Protein AF-A0AAV0TWQ0-F1 (afdb_monomer)

Secondary structure (DSSP, 8-state):
-----SHHHHHHHHHHHHHHHHHHHHHHHHHHHHHHHHS--S---------------HHHHHHHHHHSGGGGGG-GGGG--SSS---HHHHHH--GGGSSS-TTTGGG-----EEEE-SSEEEEEEEETTEEEEEEEEP-----

Foldseek 3Di:
DDDDPPPVVVVVVVVVVVVVVVVVVVVVVVVVVCCVVVVPPPDPPPPPPPDPPDPDPVVVVLVVCVVDPVVPVLQLVVQADPDDDRCSVVSPPDDQVPDLDHPVCVVVWDFAAWDADDPFWTWGWGDDPNDIDIDIDGDPDPPD

Organism: NCBI:txid134698

Solvent-accessible surface area (backbone atoms only — not comparable to full-atom values): 9089 Å² total; per-residue (Å²): 139,88,84,78,82,62,70,63,56,55,54,51,51,53,53,51,52,52,51,52,52,51,51,49,52,51,51,50,53,53,50,50,53,45,50,67,70,62,50,73,66,88,66,65,74,76,73,76,75,75,72,75,94,63,98,56,62,54,67,59,53,50,50,51,42,67,73,33,84,86,36,59,90,61,42,26,74,81,38,58,49,99,67,82,84,55,44,19,68,59,38,65,68,60,54,69,86,77,40,97,70,31,96,82,54,54,82,74,57,65,88,50,54,80,72,50,71,61,95,67,34,35,33,23,37,29,64,57,97,86,39,83,44,80,46,78,43,76,57,84,76,80,80,125

pLDDT: mean 75.51, std 19.19, range [35.66, 97.19]

InterPro domains:
  IPR011009 Protein kinase-like domain superfamily [SSF56112] (92-141)

Radius of gyration: 29.48 Å; Cα contacts (8 Å, |Δi|>4): 95; chains: 1; bounding box: 44×47×96 Å

Sequence (144 aa):
MLRSNRGNRFLWLLLLLKLLAVMSLVAYLFLNVKIIAYLPSTRTPSLRESDPPGNIDAVAHIQAVRASEKAWWLRPETYRRKHGCDFSAVVAQFKPEELELNCVNMDQLEKGEFLGKGFWREVCKTKWKGREVAVKYVKKIHMN

Nearest PDB structures (foldseek):
  5gza-assembly1_A  TM=7.889E-01  e=1.713E-01  Danio rerio
  7zs0-assembly1_A  TM=7.401E-01  e=2.570E+00  Candidatus Kuenenia
  7zs2-assembly1_A  TM=7.519E-01  e=3.326E+00  Candidatus Kuenenia
  8soj-assembly1_B  TM=2.398E-01  e=1.745E+00  Enterovirus A71
  7btb-assembly1_n  TM=1.858E-01  e=6.338E+00  Saccharomyces cerevisiae S288C

Structure (mmCIF, N/CA/C/O backbone):
data_AF-A0AAV0TWQ0-F1
#
_entry.id   AF-A0AAV0TWQ0-F1
#
loop_
_atom_site.group_PDB
_atom_site.id
_atom_site.type_symbol
_atom_site.label_atom_id
_atom_site.label_alt_id
_atom_site.label_comp_id
_atom_site.label_asym_id
_atom_site.label_entity_id
_atom_site.label_seq_id
_atom_site.pdbx_PDB_ins_code
_atom_site.Cartn_x
_atom_site.Cartn_y
_atom_site.Cartn_z
_atom_site.occupancy
_atom_site.B_iso_or_equiv
_atom_site.auth_seq_id
_atom_site.auth_comp_id
_atom_site.auth_asym_id
_atom_site.auth_atom_id
_atom_site.pdbx_PDB_model_num
ATOM 1 N N . MET A 1 1 ? 22.671 35.434 75.213 1.00 39.69 1 MET A N 1
ATOM 2 C CA . MET A 1 1 ? 22.342 34.040 74.830 1.00 39.69 1 MET A CA 1
ATOM 3 C C . MET A 1 1 ? 21.881 34.039 73.366 1.00 39.69 1 MET A C 1
ATOM 5 O O . MET A 1 1 ? 20.726 34.326 73.104 1.00 39.69 1 MET A O 1
ATOM 9 N N . LEU A 1 2 ? 22.776 33.819 72.395 1.00 46.72 2 LEU A N 1
ATOM 10 C CA . LEU A 1 2 ? 22.433 33.761 70.959 1.00 46.72 2 LEU A CA 1
ATOM 11 C C . LEU A 1 2 ? 22.719 32.342 70.454 1.00 46.72 2 LEU A C 1
ATOM 13 O O . LEU A 1 2 ? 23.820 32.027 70.008 1.00 46.72 2 LEU A O 1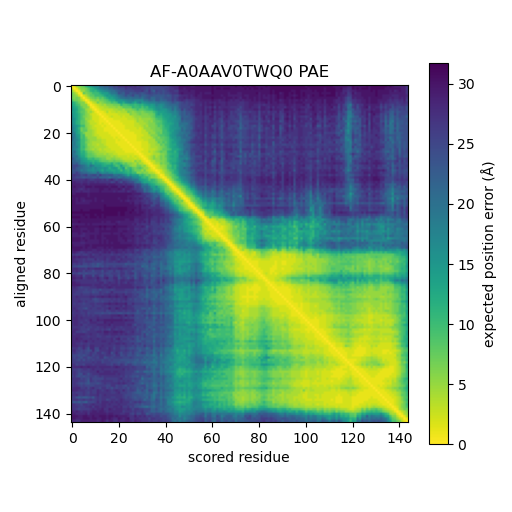
ATOM 17 N N . ARG A 1 3 ? 21.736 31.451 70.623 1.00 47.56 3 ARG A N 1
ATOM 18 C CA . ARG A 1 3 ? 21.849 30.027 70.291 1.00 47.56 3 ARG A CA 1
ATOM 19 C C . ARG A 1 3 ? 21.312 29.774 68.879 1.00 47.56 3 ARG A C 1
ATOM 21 O O . ARG A 1 3 ? 20.118 29.836 68.637 1.00 47.56 3 ARG A O 1
ATOM 28 N N . SER A 1 4 ? 22.247 29.455 67.987 1.00 52.62 4 SER A N 1
ATOM 29 C CA . SER A 1 4 ? 22.125 28.532 66.849 1.00 52.62 4 SER A CA 1
ATOM 30 C C . SER A 1 4 ? 20.974 28.736 65.846 1.00 52.62 4 SER A C 1
ATOM 32 O O . SER A 1 4 ? 19.983 28.017 65.849 1.00 52.62 4 SER A O 1
ATOM 34 N N . ASN A 1 5 ? 21.192 29.627 64.873 1.00 55.62 5 ASN A N 1
ATOM 35 C CA . ASN A 1 5 ? 20.383 29.760 63.648 1.00 55.62 5 ASN A CA 1
ATOM 36 C C . ASN A 1 5 ? 21.018 29.021 62.433 1.00 55.62 5 ASN A C 1
ATOM 38 O O . ASN A 1 5 ? 20.771 29.362 61.276 1.00 55.62 5 ASN A O 1
ATOM 42 N N . ARG A 1 6 ? 21.922 28.052 62.682 1.00 56.53 6 ARG A N 1
ATOM 43 C CA . ARG A 1 6 ? 22.703 27.339 61.640 1.00 56.53 6 ARG A CA 1
ATOM 44 C C . ARG A 1 6 ? 22.010 26.095 61.077 1.00 56.53 6 ARG A C 1
ATOM 46 O O . ARG A 1 6 ? 22.179 25.816 59.896 1.00 56.53 6 ARG A O 1
ATOM 53 N N . GLY A 1 7 ? 21.210 25.383 61.875 1.00 57.81 7 GLY A N 1
ATOM 54 C CA . GLY A 1 7 ? 20.547 24.145 61.433 1.00 57.81 7 GLY A CA 1
ATOM 55 C C . GLY A 1 7 ? 19.471 24.373 60.365 1.00 57.81 7 GLY A C 1
ATOM 56 O O . GLY A 1 7 ? 19.365 23.606 59.412 1.00 57.81 7 GLY A O 1
ATOM 57 N N . ASN A 1 8 ? 18.734 25.484 60.464 1.00 59.28 8 ASN A N 1
ATOM 58 C CA . ASN A 1 8 ? 17.633 25.780 59.545 1.00 59.28 8 ASN A CA 1
ATOM 59 C C . ASN A 1 8 ? 18.126 26.139 58.132 1.00 59.28 8 ASN A C 1
ATOM 61 O O . ASN A 1 8 ? 17.504 25.765 57.144 1.00 59.28 8 ASN A O 1
ATOM 65 N N . ARG A 1 9 ? 19.287 26.799 58.011 1.00 63.09 9 ARG A N 1
ATOM 66 C CA . ARG A 1 9 ? 19.857 27.175 56.703 1.00 63.09 9 ARG A CA 1
ATOM 67 C C . ARG A 1 9 ? 20.299 25.957 55.895 1.00 63.09 9 ARG A C 1
ATOM 69 O O . ARG A 1 9 ? 20.112 25.937 54.685 1.00 63.09 9 ARG A O 1
ATOM 76 N N . PHE A 1 10 ? 20.845 24.938 56.559 1.00 68.81 10 PHE A N 1
ATOM 77 C CA . PHE A 1 10 ? 21.307 23.715 55.901 1.00 68.81 10 PHE A CA 1
ATOM 78 C C . PHE A 1 10 ? 20.139 22.880 55.355 1.00 68.81 10 PHE A C 1
ATOM 80 O O . PHE A 1 10 ? 20.197 22.390 54.229 1.00 68.81 10 PHE A O 1
ATOM 87 N N . LEU A 1 11 ? 19.043 22.789 56.116 1.00 73.75 11 LEU A N 1
ATOM 88 C CA . LEU A 1 11 ? 17.826 22.102 55.683 1.00 73.75 11 LEU A CA 1
ATOM 89 C C . LEU A 1 11 ? 17.182 22.801 54.472 1.00 73.75 11 LEU A C 1
ATOM 91 O O . LEU A 1 11 ? 16.810 22.140 53.503 1.00 73.75 11 LEU A O 1
ATOM 95 N N . TRP A 1 12 ? 17.123 24.136 54.495 1.00 75.19 12 TRP A N 1
ATOM 96 C CA . TRP A 1 12 ? 16.623 24.946 53.381 1.00 75.19 12 TRP A CA 1
ATOM 97 C C . TRP A 1 12 ? 17.462 24.788 52.113 1.00 75.19 12 TRP A C 1
ATOM 99 O O . TRP A 1 12 ? 16.900 24.618 51.036 1.00 75.19 12 TRP A O 1
ATOM 109 N N . LEU A 1 13 ? 18.792 24.776 52.237 1.00 79.44 13 LEU A N 1
ATOM 110 C CA . LEU A 1 13 ? 19.705 24.528 51.117 1.00 79.44 13 LEU A CA 1
ATOM 111 C C . LEU A 1 13 ? 19.480 23.148 50.483 1.00 79.44 13 LEU A C 1
ATOM 113 O O . LEU A 1 13 ? 19.447 23.035 49.259 1.00 79.44 13 LEU A O 1
ATOM 117 N N . LEU A 1 14 ? 19.267 22.110 51.297 1.00 84.62 14 LEU A N 1
ATOM 118 C CA . LEU A 1 14 ? 19.013 20.754 50.804 1.00 84.62 14 LEU A CA 1
ATOM 119 C C . LEU A 1 14 ? 17.666 20.647 50.064 1.00 84.62 14 LEU A C 1
ATOM 121 O O . LEU A 1 14 ? 17.570 19.975 49.036 1.00 84.62 14 LEU A O 1
ATOM 125 N N . LEU A 1 15 ? 16.630 21.321 50.573 1.00 84.25 15 LEU A N 1
ATOM 126 C CA . LEU A 1 15 ? 15.315 21.420 49.930 1.00 84.25 15 LEU A CA 1
ATOM 127 C C . LEU A 1 15 ? 15.396 22.159 48.591 1.00 84.25 15 LEU A C 1
ATOM 129 O O . LEU A 1 15 ? 14.841 21.684 47.600 1.00 84.25 15 LEU A O 1
ATOM 133 N N . LEU A 1 16 ? 16.136 23.268 48.545 1.00 85.69 16 LEU A N 1
ATOM 134 C CA . LEU A 1 16 ? 16.357 24.044 47.324 1.00 85.69 16 LEU A CA 1
ATOM 135 C C . LEU A 1 16 ? 17.087 23.216 46.260 1.00 85.69 16 LEU A C 1
ATOM 137 O O . LEU A 1 16 ? 16.684 23.217 45.099 1.00 85.69 16 LEU A O 1
ATOM 141 N N . LEU A 1 17 ? 18.102 22.444 46.660 1.00 91.00 17 LEU A N 1
ATOM 142 C CA . LEU A 1 17 ? 18.844 21.571 45.749 1.00 91.00 17 LEU A CA 1
ATOM 143 C C . LEU A 1 17 ? 17.951 20.472 45.148 1.00 91.00 17 LEU A C 1
ATOM 145 O O . LEU A 1 17 ? 18.020 20.205 43.948 1.00 91.00 17 LEU A O 1
ATOM 149 N N . LYS A 1 18 ? 17.072 19.863 45.957 1.00 88.88 18 LYS A N 1
ATOM 150 C CA . LYS A 1 18 ? 16.103 18.862 45.477 1.00 88.88 18 LYS A CA 1
ATOM 151 C C . LYS A 1 18 ? 15.084 19.467 44.512 1.00 88.88 18 LYS A C 1
ATOM 153 O O . LYS A 1 18 ? 14.805 18.865 43.480 1.00 88.88 18 LYS A O 1
ATOM 158 N N . LEU A 1 19 ? 14.564 20.656 44.819 1.00 91.12 19 LEU A N 1
ATOM 159 C CA . LEU A 1 19 ? 13.651 21.389 43.937 1.00 91.12 19 LEU A CA 1
ATOM 160 C C . LEU A 1 19 ? 14.304 21.695 42.587 1.00 91.12 19 LEU A C 1
ATOM 162 O O . LEU A 1 19 ? 13.698 21.438 41.550 1.00 91.12 19 LEU A O 1
ATOM 166 N N . LEU A 1 20 ? 15.554 22.161 42.588 1.00 92.81 20 LEU A N 1
ATOM 167 C CA . LEU A 1 20 ? 16.306 22.417 41.359 1.00 92.81 20 LEU A CA 1
ATOM 168 C C . LEU A 1 20 ? 16.532 21.138 40.542 1.00 92.81 20 LEU A C 1
ATOM 170 O O . LEU A 1 20 ? 16.369 21.163 39.324 1.00 92.81 20 LEU A O 1
ATOM 174 N N . ALA A 1 21 ? 16.842 20.012 41.191 1.00 91.94 21 ALA A N 1
ATOM 175 C CA . ALA A 1 21 ? 17.005 18.729 40.509 1.00 91.94 21 ALA A CA 1
ATOM 176 C C . ALA A 1 21 ? 15.698 18.245 39.855 1.00 91.94 21 ALA A C 1
ATOM 178 O O . ALA A 1 21 ? 15.706 17.832 38.695 1.00 91.94 21 ALA A O 1
ATOM 179 N N . VAL A 1 22 ? 14.567 18.351 40.563 1.00 92.25 22 VAL A N 1
ATOM 180 C CA . VAL A 1 22 ? 13.244 17.994 40.023 1.00 92.25 22 VAL A CA 1
ATOM 181 C C . VAL A 1 22 ? 12.866 18.914 38.865 1.00 92.25 22 VAL A C 1
ATOM 183 O O . VAL A 1 22 ? 12.466 18.429 37.810 1.00 92.25 22 VAL A O 1
ATOM 186 N N . MET A 1 23 ? 13.049 20.228 39.014 1.00 91.06 23 MET A N 1
ATOM 187 C CA . MET A 1 23 ? 12.765 21.191 37.947 1.00 91.06 23 MET A CA 1
ATOM 188 C C . MET A 1 23 ? 13.642 20.961 36.714 1.00 91.06 23 MET A C 1
ATOM 190 O O . MET A 1 23 ? 13.147 21.064 35.595 1.00 91.06 23 MET A O 1
ATOM 194 N N . SER A 1 24 ? 14.913 20.595 36.904 1.00 92.12 24 SER A N 1
ATOM 195 C CA . SER A 1 24 ? 15.824 20.237 35.813 1.00 92.12 24 SER A CA 1
ATOM 196 C C . SER A 1 24 ? 15.356 18.981 35.071 1.00 92.12 24 SER A C 1
ATOM 198 O O . SER A 1 24 ? 15.287 18.981 33.843 1.00 92.12 24 SER A O 1
ATOM 200 N N . LEU A 1 25 ? 14.939 17.937 35.798 1.00 90.56 25 LEU A N 1
ATOM 201 C CA . LEU A 1 25 ? 14.393 16.715 35.198 1.00 90.56 25 LEU A CA 1
ATOM 202 C C . LEU A 1 25 ? 13.106 16.996 34.411 1.00 90.56 25 LEU A C 1
ATOM 204 O O . LEU A 1 25 ? 12.948 16.526 33.286 1.00 90.56 25 LEU A O 1
ATOM 208 N N . VAL A 1 26 ? 12.203 17.795 34.980 1.00 88.81 26 VAL A N 1
ATOM 209 C CA . VAL A 1 26 ? 10.954 18.197 34.325 1.00 88.81 26 VAL A CA 1
ATOM 210 C C . VAL A 1 26 ? 11.256 19.007 33.063 1.00 88.81 26 VAL A C 1
ATOM 212 O O . VAL A 1 26 ? 10.748 18.674 31.994 1.00 88.81 26 VAL A O 1
ATOM 215 N N . ALA A 1 27 ? 12.135 20.009 33.142 1.00 88.31 27 ALA A N 1
ATOM 216 C CA . ALA A 1 27 ? 12.550 20.797 31.986 1.00 88.31 27 ALA A CA 1
ATOM 217 C C . ALA A 1 27 ? 13.183 19.921 30.896 1.00 88.31 27 ALA A C 1
ATOM 219 O O . ALA A 1 27 ? 12.832 20.069 29.727 1.00 88.31 27 ALA A O 1
ATOM 220 N 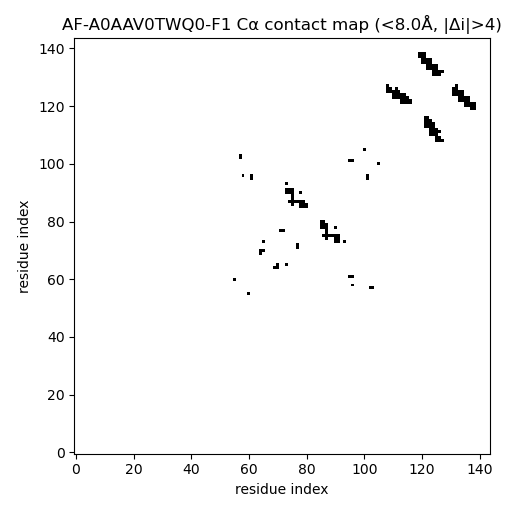N . TYR A 1 28 ? 14.043 18.967 31.269 1.00 88.38 28 TYR A N 1
ATOM 221 C CA . TYR A 1 28 ? 14.641 18.005 30.345 1.00 88.38 28 TYR A CA 1
ATOM 222 C C . TYR A 1 28 ? 13.576 17.158 29.640 1.00 88.38 28 TYR A C 1
ATOM 224 O O . TYR A 1 28 ? 13.612 17.032 28.417 1.00 88.38 28 TYR A O 1
ATOM 232 N N . LEU A 1 29 ? 12.591 16.626 30.368 1.00 82.44 29 LEU A N 1
ATOM 233 C CA 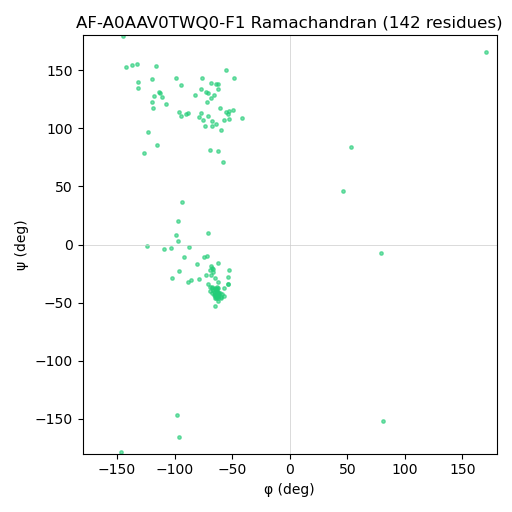. LEU A 1 29 ? 11.496 15.856 29.772 1.00 82.44 29 LEU A CA 1
ATOM 234 C C . LEU A 1 29 ? 10.647 16.715 28.823 1.00 82.44 29 LEU A C 1
ATOM 236 O O . LEU A 1 29 ? 10.381 16.294 27.699 1.00 82.44 29 LEU A O 1
ATOM 240 N N . PHE A 1 30 ? 10.286 17.941 29.215 1.00 81.88 30 PHE A N 1
ATOM 241 C CA . PHE A 1 30 ? 9.536 18.860 28.350 1.00 81.88 30 PHE A CA 1
ATOM 242 C C . PHE A 1 30 ? 10.324 19.274 27.100 1.00 81.88 30 PHE A C 1
ATOM 244 O O . PHE A 1 30 ? 9.747 19.344 26.014 1.00 81.88 30 PHE A O 1
ATOM 251 N N . LEU A 1 31 ? 11.633 19.513 27.222 1.00 75.25 31 LEU A N 1
ATOM 252 C CA . LEU A 1 31 ? 12.516 19.799 26.090 1.00 75.25 31 LEU A CA 1
ATOM 253 C C . LEU A 1 31 ? 12.630 18.597 25.153 1.00 75.25 31 LEU A C 1
ATOM 255 O O . LEU A 1 31 ? 12.517 18.781 23.948 1.00 75.25 31 LEU A O 1
ATOM 259 N N . ASN A 1 32 ? 12.771 17.375 25.670 1.00 70.69 32 ASN A N 1
ATOM 260 C CA . ASN A 1 32 ? 12.817 16.173 24.834 1.00 70.69 32 ASN A CA 1
ATOM 261 C C . ASN A 1 32 ? 11.485 15.916 24.120 1.00 70.69 32 ASN A C 1
ATOM 263 O O . ASN A 1 32 ? 11.485 15.616 22.930 1.00 70.69 32 ASN A O 1
ATOM 267 N N . VAL A 1 33 ? 10.346 16.105 24.795 1.00 67.75 33 VAL A N 1
ATOM 268 C CA . VAL A 1 33 ? 9.022 16.006 24.155 1.00 67.75 33 VAL A CA 1
ATOM 269 C C . VAL A 1 33 ? 8.866 17.068 23.069 1.00 67.75 33 VAL A C 1
ATOM 271 O O . VAL A 1 33 ? 8.402 16.750 21.976 1.00 67.75 33 VAL A O 1
ATOM 274 N N . LYS A 1 34 ? 9.301 18.311 23.319 1.00 64.31 34 LYS A N 1
ATOM 275 C CA . LYS A 1 34 ? 9.303 19.349 22.285 1.00 64.31 34 LYS A CA 1
ATOM 276 C C . LYS A 1 34 ? 10.255 19.005 21.143 1.00 64.31 34 LYS A C 1
ATOM 278 O O . LYS A 1 34 ? 9.848 19.135 20.006 1.00 64.31 34 LYS A O 1
ATOM 283 N N . ILE A 1 35 ? 11.462 18.508 21.387 1.00 60.50 35 ILE A N 1
ATOM 284 C CA . ILE A 1 35 ? 12.390 18.119 20.312 1.00 60.50 35 ILE A CA 1
ATOM 285 C C . ILE A 1 35 ? 11.813 16.968 19.474 1.00 60.50 35 ILE A C 1
ATOM 287 O O . ILE A 1 35 ? 11.919 17.003 18.255 1.00 60.50 35 ILE A O 1
ATOM 291 N N . ILE A 1 36 ? 11.135 15.993 20.086 1.00 58.09 36 ILE A N 1
ATOM 292 C CA . ILE A 1 36 ? 10.461 14.906 19.355 1.00 58.09 36 ILE A CA 1
ATOM 293 C C . ILE A 1 36 ? 9.245 15.428 18.569 1.00 58.09 36 ILE A C 1
ATOM 295 O O . ILE A 1 36 ? 9.006 14.977 17.452 1.00 58.09 36 ILE A O 1
ATOM 299 N N . ALA A 1 37 ? 8.496 16.392 19.111 1.00 55.53 37 ALA A N 1
ATOM 300 C CA . ALA A 1 37 ? 7.330 16.983 18.448 1.00 55.53 37 ALA A CA 1
ATOM 301 C C . ALA A 1 37 ? 7.686 18.029 17.370 1.00 55.53 37 ALA A C 1
ATOM 303 O O . ALA A 1 37 ? 6.930 18.204 16.418 1.00 55.53 37 ALA A O 1
ATOM 304 N N . TYR A 1 38 ? 8.816 18.724 17.524 1.00 53.53 38 TYR A N 1
ATOM 305 C CA . TYR A 1 38 ? 9.314 19.778 16.634 1.00 53.53 38 TYR A CA 1
ATOM 306 C C . TYR A 1 38 ? 10.445 19.317 15.723 1.00 53.53 38 TYR A C 1
ATOM 308 O O . TYR A 1 38 ? 10.873 20.112 14.890 1.00 53.53 38 TYR A O 1
ATOM 316 N N . LEU A 1 39 ? 10.916 18.068 15.832 1.00 43.97 39 LEU A N 1
ATOM 317 C CA . LEU A 1 39 ? 11.647 17.426 14.748 1.00 43.97 39 LEU A CA 1
ATOM 318 C C . LEU A 1 39 ? 10.743 17.557 13.523 1.00 43.97 39 LEU A C 1
ATOM 320 O O . LEU A 1 39 ? 9.682 16.924 13.489 1.00 43.97 39 LEU A O 1
ATOM 324 N N . PRO A 1 40 ? 11.097 18.417 12.550 1.00 45.12 40 PRO A N 1
ATOM 325 C CA . PRO A 1 40 ? 10.294 18.537 11.364 1.00 45.12 40 PRO A CA 1
ATOM 326 C C . PRO A 1 40 ? 10.328 17.147 10.756 1.00 45.12 40 PRO A C 1
ATOM 328 O O . PRO A 1 40 ? 11.391 16.613 10.431 1.00 45.12 40 PRO A O 1
ATOM 331 N N . SER A 1 41 ? 9.157 16.529 10.671 1.00 43.59 41 SER A N 1
ATOM 332 C CA . SER A 1 41 ? 8.953 15.382 9.815 1.00 43.59 41 SER A CA 1
ATOM 333 C C . SER A 1 41 ? 9.204 15.888 8.391 1.00 43.59 41 SER A C 1
ATOM 335 O O . SER A 1 41 ? 8.286 16.251 7.669 1.00 43.59 41 SER A O 1
ATOM 337 N N . THR A 1 42 ? 10.476 15.988 7.990 1.00 39.28 42 THR A N 1
ATOM 338 C CA . THR A 1 42 ? 10.932 16.394 6.648 1.00 39.28 42 THR A CA 1
ATOM 339 C C . THR A 1 42 ? 10.641 15.318 5.606 1.00 39.28 42 THR A C 1
ATOM 341 O O . THR A 1 42 ? 11.051 15.407 4.453 1.00 39.28 42 THR A O 1
ATOM 344 N N . ARG A 1 43 ? 9.859 14.311 5.990 1.00 39.22 43 ARG A N 1
ATOM 345 C CA . ARG A 1 43 ? 9.030 13.528 5.095 1.00 39.22 43 ARG A CA 1
ATOM 346 C C . ARG A 1 43 ? 7.610 13.553 5.629 1.00 39.22 43 ARG A C 1
ATOM 348 O O . ARG A 1 43 ? 7.126 12.562 6.166 1.00 39.22 43 ARG A O 1
ATOM 355 N N . THR A 1 44 ? 6.901 14.648 5.387 1.00 36.62 44 THR A N 1
ATOM 356 C CA . THR A 1 44 ? 5.541 14.463 4.896 1.00 36.62 44 THR A CA 1
ATOM 357 C C . THR A 1 44 ? 5.682 13.555 3.670 1.00 36.62 44 THR A C 1
ATOM 359 O O . THR A 1 44 ? 6.342 13.949 2.704 1.00 36.62 44 THR A O 1
ATOM 362 N N . PRO A 1 45 ? 5.194 12.298 3.682 1.00 36.88 45 PRO A N 1
ATOM 363 C CA . PRO A 1 45 ? 4.961 11.635 2.413 1.00 36.88 45 PRO A CA 1
ATOM 364 C C . PRO A 1 45 ? 4.040 12.592 1.672 1.00 36.88 45 PRO A C 1
ATOM 366 O O . PRO A 1 45 ? 2.947 12.872 2.171 1.00 36.88 45 PRO A O 1
ATOM 369 N N . SER A 1 46 ? 4.524 13.186 0.579 1.00 38.69 46 SER A N 1
ATOM 370 C CA . SER A 1 46 ? 3.674 14.002 -0.270 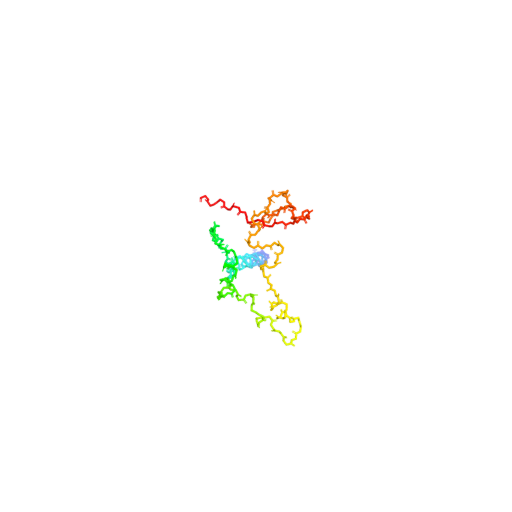1.00 38.69 46 SER A CA 1
ATOM 371 C C . SER A 1 46 ? 2.439 13.157 -0.531 1.00 38.69 46 SER A C 1
ATOM 373 O O . SER A 1 46 ? 2.521 12.024 -1.020 1.00 38.69 46 SER A O 1
ATOM 375 N N . LEU A 1 47 ? 1.305 13.650 -0.034 1.00 39.75 47 LEU A N 1
ATOM 376 C CA . LEU A 1 47 ? 0.014 13.093 -0.364 1.00 39.75 47 LEU A CA 1
ATOM 377 C C . LEU A 1 47 ? 0.007 13.084 -1.882 1.00 39.75 47 LEU A C 1
ATOM 379 O O . LEU A 1 47 ? 0.167 14.125 -2.513 1.00 39.75 47 LEU A O 1
ATOM 383 N N . ARG A 1 48 ? -0.038 11.880 -2.448 1.00 47.75 48 ARG A N 1
ATOM 384 C CA . ARG A 1 48 ? -0.294 11.697 -3.863 1.00 47.75 48 ARG A CA 1
ATOM 385 C C . ARG A 1 48 ? -1.667 12.318 -4.055 1.00 47.75 48 ARG A C 1
ATOM 387 O O . ARG A 1 48 ? -2.663 11.740 -3.628 1.00 47.75 48 ARG A O 1
ATOM 394 N N . GLU A 1 49 ? -1.670 13.555 -4.528 1.00 39.03 49 GLU A N 1
ATOM 395 C CA . GLU A 1 49 ? -2.854 14.222 -5.021 1.00 39.03 49 GLU A CA 1
ATOM 396 C C . GLU A 1 49 ? -3.360 13.306 -6.125 1.00 39.03 49 GLU A C 1
ATOM 398 O O . GLU A 1 49 ? -2.670 13.046 -7.112 1.00 39.03 49 GLU A O 1
ATOM 403 N N . SER A 1 50 ? -4.461 12.625 -5.830 1.00 42.72 50 SER A N 1
ATOM 404 C CA . SER A 1 50 ? -5.148 11.824 -6.820 1.00 42.72 50 SER A CA 1
ATOM 405 C C . SER A 1 50 ? -5.707 12.832 -7.805 1.00 42.72 50 SER A C 1
ATOM 407 O O . SER A 1 50 ? -6.650 13.548 -7.464 1.00 42.72 50 SER A O 1
ATOM 409 N N . ASP A 1 51 ? -5.095 12.918 -8.984 1.00 43.69 51 ASP A N 1
ATOM 410 C CA . ASP A 1 51 ? -5.691 13.625 -10.109 1.00 43.69 51 ASP A CA 1
ATOM 411 C C . ASP A 1 51 ? -7.157 13.163 -10.254 1.00 43.69 51 ASP A C 1
ATOM 413 O O . ASP A 1 51 ? -7.468 11.993 -9.977 1.00 43.69 51 ASP A O 1
ATOM 417 N N . PRO A 1 52 ? -8.086 14.067 -10.614 1.00 40.84 52 PRO A N 1
ATOM 418 C CA . PRO A 1 52 ? -9.488 13.708 -10.771 1.00 40.84 52 PRO A CA 1
ATOM 419 C C . PRO A 1 52 ? -9.623 12.543 -11.763 1.00 40.84 52 PRO A C 1
ATOM 421 O O . PRO A 1 52 ? -8.795 12.431 -12.672 1.00 40.84 52 PRO A O 1
ATOM 424 N N . PRO A 1 53 ? -10.651 11.683 -11.624 1.00 43.81 53 PRO A N 1
ATOM 425 C CA . PRO A 1 53 ? -10.883 10.570 -12.535 1.00 43.81 53 PRO A CA 1
ATOM 426 C C . PRO A 1 53 ? -11.312 11.124 -13.900 1.00 43.81 53 PRO A C 1
ATOM 428 O O . PRO A 1 53 ? -12.491 11.241 -14.221 1.00 43.81 53 PRO A O 1
ATOM 431 N N . GLY A 1 54 ? -10.326 11.544 -14.685 1.00 42.12 54 GLY A N 1
ATOM 432 C CA . GLY A 1 54 ? -10.455 11.829 -16.097 1.00 42.12 54 GLY A CA 1
ATOM 433 C C . GLY A 1 54 ? -10.347 10.513 -16.845 1.00 42.12 54 GLY A C 1
ATOM 434 O O . GLY A 1 54 ? -9.414 9.748 -16.618 1.00 42.12 54 GLY A O 1
ATOM 435 N N . ASN A 1 55 ? -11.322 10.269 -17.714 1.00 47.47 55 ASN A N 1
ATOM 436 C CA . ASN A 1 55 ? -11.417 9.167 -18.666 1.00 47.47 55 ASN A CA 1
ATOM 437 C C . ASN A 1 55 ? -10.203 9.144 -19.623 1.00 47.47 55 ASN A C 1
ATOM 439 O O . ASN A 1 55 ? -10.300 9.539 -20.782 1.00 47.47 55 ASN A O 1
ATOM 443 N N . ILE A 1 56 ? -9.034 8.779 -19.106 1.00 54.34 56 ILE A N 1
ATOM 444 C CA . ILE A 1 56 ? -7.787 8.617 -19.846 1.00 54.34 56 ILE A CA 1
ATOM 445 C C . ILE A 1 56 ? -7.502 7.123 -19.846 1.00 54.34 56 ILE A C 1
ATOM 447 O O . ILE A 1 56 ? -7.476 6.509 -18.777 1.00 54.34 56 ILE A O 1
ATOM 451 N N . ASP A 1 57 ? -7.283 6.557 -21.036 1.00 58.12 57 ASP A N 1
ATOM 452 C CA . ASP A 1 57 ? -6.860 5.172 -21.231 1.00 58.12 57 ASP A CA 1
ATOM 453 C C . ASP A 1 57 ? -5.805 4.803 -20.192 1.00 58.12 57 ASP A C 1
ATOM 455 O O . ASP A 1 57 ? -4.675 5.296 -20.199 1.00 58.12 57 ASP A O 1
ATOM 459 N N . ALA A 1 58 ? -6.180 3.956 -19.243 1.00 54.53 58 ALA A N 1
ATOM 460 C CA . ALA A 1 58 ? -5.356 3.737 -18.069 1.00 54.53 58 ALA A CA 1
ATOM 461 C C . ALA A 1 58 ? -4.027 3.037 -18.406 1.00 54.53 58 ALA A C 1
ATOM 463 O O . ALA A 1 58 ? -3.040 3.182 -17.685 1.00 54.53 58 ALA A O 1
ATOM 464 N N . VAL A 1 59 ? -3.967 2.364 -19.559 1.00 57.97 59 VAL A N 1
ATOM 465 C CA . VAL A 1 59 ? -2.726 1.875 -20.174 1.00 57.97 59 VAL A CA 1
ATOM 466 C C . VAL A 1 59 ? -1.801 3.039 -20.535 1.00 57.97 59 VAL A C 1
ATOM 468 O O . VAL A 1 59 ? -0.622 3.005 -20.183 1.00 57.97 59 VAL A O 1
ATOM 471 N N . ALA A 1 60 ? -2.329 4.098 -21.154 1.00 60.72 60 ALA A N 1
ATOM 472 C CA . ALA A 1 60 ? -1.574 5.307 -21.464 1.00 60.72 60 ALA A CA 1
ATOM 473 C C . ALA A 1 60 ? -1.132 6.032 -20.183 1.00 60.72 60 ALA A C 1
ATOM 475 O O . ALA A 1 60 ? 0.006 6.489 -20.102 1.00 60.72 60 ALA A O 1
ATOM 476 N N . HIS A 1 61 ? -1.970 6.062 -19.138 1.00 62.84 61 HIS A N 1
ATOM 477 C CA . HIS A 1 61 ? -1.583 6.633 -17.845 1.00 62.84 61 HIS A CA 1
ATOM 478 C C . HIS A 1 61 ? -0.464 5.819 -17.162 1.00 62.84 61 HIS A C 1
ATOM 480 O O . HIS A 1 61 ? 0.490 6.405 -16.643 1.00 62.84 61 HIS A O 1
ATOM 486 N N . ILE A 1 62 ? -0.529 4.484 -17.167 1.00 60.22 62 ILE A N 1
ATOM 487 C CA . ILE A 1 62 ? 0.517 3.626 -16.585 1.00 60.22 62 ILE A CA 1
ATOM 488 C C . ILE A 1 62 ? 1.818 3.733 -17.390 1.00 60.22 62 ILE A C 1
ATOM 490 O O . ILE A 1 62 ? 2.890 3.864 -16.796 1.00 60.22 62 ILE A O 1
ATOM 494 N N . GLN A 1 63 ? 1.740 3.759 -18.723 1.00 62.09 63 GLN A N 1
ATOM 495 C CA . GLN A 1 63 ? 2.897 3.983 -19.593 1.00 62.09 63 GLN A CA 1
ATOM 496 C C . GLN A 1 63 ? 3.518 5.367 -19.367 1.00 62.09 63 GLN A C 1
ATOM 498 O O . GLN A 1 63 ? 4.736 5.467 -19.216 1.00 62.09 63 GLN A O 1
ATOM 503 N N . ALA A 1 64 ? 2.703 6.417 -19.245 1.00 61.25 64 ALA A N 1
ATOM 504 C CA . ALA A 1 64 ? 3.166 7.766 -18.929 1.00 61.25 64 ALA A CA 1
ATOM 505 C C . ALA A 1 64 ? 3.814 7.842 -17.537 1.00 61.25 64 ALA A C 1
ATOM 507 O O . ALA A 1 64 ? 4.845 8.490 -17.371 1.00 61.25 64 ALA A O 1
ATOM 508 N N . VAL A 1 65 ? 3.273 7.133 -16.540 1.00 61.84 65 VAL A N 1
ATOM 509 C CA . VAL A 1 65 ? 3.888 7.021 -15.207 1.00 61.84 65 VAL A CA 1
ATOM 510 C C . VAL A 1 65 ? 5.223 6.287 -15.291 1.00 61.84 65 VAL A C 1
ATOM 512 O O . VAL A 1 65 ? 6.195 6.768 -14.719 1.00 61.84 65 VAL A O 1
ATOM 515 N N . ARG A 1 66 ? 5.308 5.176 -16.031 1.00 59.94 66 ARG A N 1
ATOM 516 C CA . ARG A 1 66 ? 6.544 4.397 -16.219 1.00 59.94 66 ARG A CA 1
ATOM 517 C C . ARG A 1 66 ? 7.638 5.196 -16.935 1.00 59.94 66 ARG A C 1
ATOM 519 O O . ARG A 1 66 ? 8.808 5.051 -16.591 1.00 59.94 66 ARG A O 1
ATOM 526 N N . ALA A 1 67 ? 7.256 6.039 -17.893 1.00 58.50 67 ALA A N 1
ATOM 527 C CA . ALA A 1 67 ? 8.154 6.936 -18.621 1.00 58.50 67 ALA A CA 1
ATOM 528 C C . ALA A 1 67 ? 8.501 8.221 -17.842 1.00 58.50 67 ALA A C 1
ATOM 530 O O . ALA A 1 67 ? 9.472 8.902 -18.164 1.00 58.50 67 ALA A O 1
ATOM 531 N N . SER A 1 68 ? 7.731 8.558 -16.805 1.00 64.81 68 SER A N 1
ATOM 532 C CA . SER A 1 68 ? 7.952 9.737 -15.973 1.00 64.81 68 SER A CA 1
ATOM 533 C C . SER A 1 68 ? 9.113 9.534 -14.995 1.00 64.81 68 SER A C 1
ATOM 535 O O . SER A 1 68 ? 9.251 8.486 -14.360 1.00 64.81 68 SER A O 1
ATOM 537 N N . GLU A 1 69 ? 9.891 10.593 -14.750 1.00 58.19 69 GLU A N 1
ATOM 538 C CA . GLU A 1 69 ? 10.848 10.651 -13.634 1.00 58.19 69 GLU A CA 1
ATOM 539 C C . GLU A 1 69 ? 10.209 10.325 -12.269 1.00 58.19 69 GLU A C 1
ATOM 541 O O . GLU A 1 69 ? 10.892 9.871 -11.349 1.00 58.19 69 GLU A O 1
ATOM 546 N N . LYS A 1 70 ? 8.881 10.470 -12.147 1.00 58.47 70 LYS A N 1
ATOM 547 C CA . LYS A 1 70 ? 8.111 10.158 -10.937 1.00 58.47 70 LYS A CA 1
ATOM 548 C C . LYS A 1 70 ? 8.045 8.656 -10.607 1.00 58.47 70 LYS A C 1
ATOM 550 O O . LYS A 1 70 ? 7.782 8.323 -9.451 1.00 58.47 70 LYS A O 1
ATOM 555 N N . ALA A 1 71 ? 8.317 7.742 -11.545 1.00 72.75 71 ALA A N 1
ATOM 556 C CA . ALA A 1 71 ? 8.349 6.293 -11.286 1.00 72.75 71 ALA A CA 1
ATOM 557 C C . ALA A 1 71 ? 9.751 5.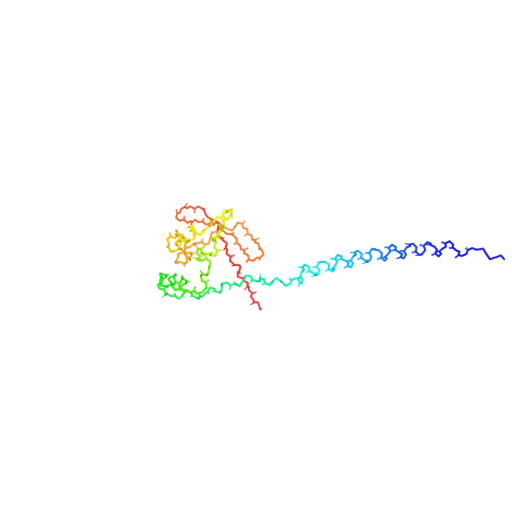757 -10.959 1.00 72.75 71 ALA A C 1
ATOM 559 O O . ALA A 1 71 ? 10.109 4.638 -11.322 1.00 72.75 71 ALA A O 1
ATOM 560 N N . TRP A 1 72 ? 10.557 6.534 -10.232 1.00 75.75 72 TRP A N 1
ATOM 561 C CA . TRP A 1 72 ? 11.879 6.098 -9.772 1.00 75.75 72 TRP A CA 1
ATOM 562 C C . TRP A 1 72 ? 11.847 4.760 -9.005 1.00 75.75 72 TRP A C 1
ATOM 564 O O . TRP A 1 72 ? 12.804 3.996 -9.068 1.00 75.75 72 TRP A O 1
ATOM 574 N N . TRP A 1 73 ? 10.728 4.441 -8.344 1.00 79.62 73 TRP A N 1
ATOM 575 C CA . TRP A 1 73 ? 10.501 3.197 -7.598 1.00 79.62 73 TRP A CA 1
ATOM 576 C C . TRP A 1 73 ? 10.325 1.946 -8.482 1.00 79.62 73 TRP A C 1
ATOM 578 O O . TRP A 1 73 ? 10.337 0.833 -7.966 1.00 79.62 73 TRP A O 1
ATOM 588 N N . LEU A 1 74 ? 10.195 2.102 -9.805 1.00 85.38 74 LEU A N 1
ATOM 589 C CA . LEU A 1 74 ? 10.183 1.002 -10.781 1.00 85.38 74 LEU A CA 1
ATOM 590 C C . LEU A 1 74 ? 11.540 0.790 -11.466 1.00 85.38 74 LEU A C 1
ATOM 592 O O . LEU A 1 74 ? 11.627 0.030 -12.426 1.00 85.38 74 LEU A O 1
ATOM 596 N N . ARG A 1 75 ? 12.606 1.465 -11.017 1.00 88.44 75 ARG A N 1
ATOM 597 C CA . ARG A 1 75 ? 13.944 1.334 -11.608 1.00 88.44 75 ARG A CA 1
ATOM 598 C C . ARG A 1 75 ? 14.717 0.219 -10.895 1.00 88.44 75 ARG A C 1
ATOM 600 O O . ARG A 1 75 ? 15.097 0.419 -9.741 1.00 88.44 75 ARG A O 1
ATOM 607 N N . PRO A 1 76 ? 15.015 -0.916 -11.556 1.00 91.50 76 PRO A N 1
ATOM 608 C CA . PRO A 1 76 ? 15.730 -2.040 -10.938 1.00 91.50 76 PRO A CA 1
ATOM 609 C C . PRO A 1 76 ? 17.053 -1.634 -10.285 1.00 91.50 76 PRO A C 1
ATOM 611 O O . PRO A 1 76 ? 17.411 -2.135 -9.221 1.00 91.50 76 PRO A O 1
ATOM 614 N N . GLU A 1 77 ? 17.734 -0.654 -10.877 1.00 90.69 77 GLU A N 1
ATOM 615 C CA . GLU A 1 77 ? 19.088 -0.263 -10.478 1.00 90.69 77 GLU A CA 1
ATOM 616 C C . GLU A 1 77 ? 19.125 0.384 -9.098 1.00 90.69 77 GLU A C 1
ATOM 618 O O . GLU A 1 77 ? 20.120 0.269 -8.388 1.00 90.69 77 GLU A O 1
ATOM 623 N N . THR A 1 78 ? 18.013 0.988 -8.675 1.00 90.25 78 THR A N 1
ATOM 624 C CA . THR A 1 78 ? 17.843 1.541 -7.326 1.00 90.25 78 THR A CA 1
ATOM 625 C C . THR A 1 78 ? 17.834 0.450 -6.248 1.00 90.25 78 THR A C 1
ATOM 627 O O . THR A 1 78 ? 18.120 0.727 -5.083 1.00 90.25 78 THR A O 1
ATOM 630 N N . TYR A 1 79 ? 17.544 -0.795 -6.628 1.00 91.75 79 TYR A N 1
ATOM 631 C CA . TYR A 1 79 ? 17.413 -1.935 -5.720 1.00 91.75 79 TYR A CA 1
ATOM 632 C C . TYR A 1 79 ? 18.556 -2.943 -5.831 1.00 91.75 79 TYR A C 1
ATOM 634 O O . TYR A 1 79 ? 18.604 -3.883 -5.036 1.00 91.75 79 TYR A O 1
ATOM 642 N N . ARG A 1 80 ? 19.488 -2.739 -6.770 1.00 94.12 80 ARG A N 1
ATOM 643 C CA . ARG A 1 80 ? 20.652 -3.607 -6.939 1.00 94.12 80 ARG A CA 1
ATOM 644 C C . ARG A 1 80 ? 21.567 -3.506 -5.722 1.00 94.12 80 ARG A C 1
ATOM 646 O O . ARG A 1 80 ? 21.973 -2.417 -5.310 1.00 94.12 80 ARG A O 1
ATOM 653 N N . ARG A 1 81 ? 21.929 -4.650 -5.148 1.00 93.44 81 ARG A N 1
ATOM 654 C CA . ARG A 1 81 ? 22.820 -4.735 -3.983 1.00 93.44 81 ARG A CA 1
ATOM 655 C C . ARG A 1 81 ? 23.892 -5.782 -4.244 1.00 93.44 81 ARG A C 1
ATOM 657 O O . ARG A 1 81 ? 23.609 -6.842 -4.775 1.00 93.44 81 ARG A O 1
ATOM 664 N N . LYS A 1 82 ? 25.133 -5.496 -3.835 1.00 91.81 82 LYS A N 1
ATOM 665 C CA . LYS A 1 82 ? 26.241 -6.467 -3.931 1.00 91.81 82 LYS A CA 1
ATOM 666 C C . LYS A 1 82 ? 26.126 -7.599 -2.903 1.00 91.81 82 LYS A C 1
ATOM 668 O O . LYS A 1 82 ? 26.648 -8.683 -3.130 1.00 91.81 82 LYS A O 1
ATOM 673 N N . HIS A 1 83 ? 25.463 -7.336 -1.776 1.00 93.00 83 HIS A N 1
ATOM 674 C CA . HIS A 1 83 ? 25.280 -8.275 -0.671 1.00 93.00 83 HIS A CA 1
ATOM 675 C C . HIS A 1 83 ? 23.876 -8.121 -0.075 1.00 93.00 83 HIS A C 1
ATOM 677 O O . HIS A 1 83 ? 23.310 -7.025 -0.099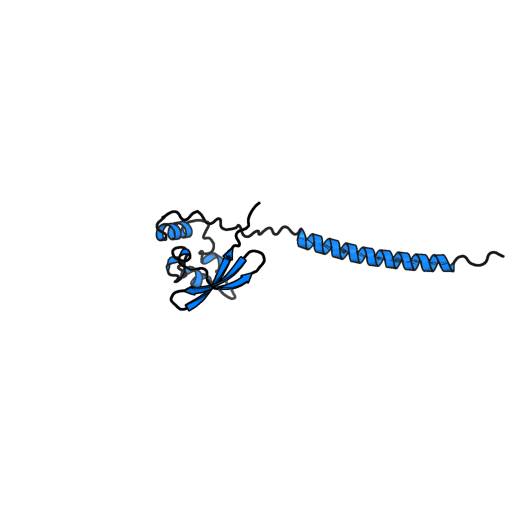 1.00 93.00 83 HIS A O 1
ATOM 683 N N . GLY A 1 84 ? 23.348 -9.198 0.507 1.00 91.00 84 GLY A N 1
ATOM 684 C CA . GLY A 1 84 ? 21.996 -9.236 1.068 1.00 91.00 84 GLY A CA 1
ATOM 685 C C . GLY A 1 84 ? 20.924 -9.456 0.000 1.00 91.00 84 GLY A C 1
ATOM 686 O O . GLY A 1 84 ? 21.176 -10.093 -1.019 1.00 91.00 84 GLY A O 1
ATOM 687 N N . CYS A 1 85 ? 19.716 -8.948 0.246 1.00 91.81 85 CYS A N 1
ATOM 688 C CA . CYS A 1 85 ? 18.594 -9.105 -0.677 1.00 91.81 85 CYS A CA 1
ATOM 689 C C . CYS A 1 85 ? 18.705 -8.111 -1.844 1.00 91.81 85 CYS A C 1
ATOM 691 O O . CYS A 1 85 ? 18.509 -6.908 -1.657 1.00 91.81 85 CYS A O 1
ATOM 693 N N . ASP A 1 86 ? 18.996 -8.621 -3.041 1.00 94.62 86 ASP A N 1
ATOM 694 C CA . ASP A 1 86 ? 18.895 -7.873 -4.295 1.00 94.62 86 ASP A CA 1
ATOM 695 C C . ASP A 1 86 ? 17.476 -8.017 -4.869 1.00 94.62 86 ASP A C 1
ATOM 697 O O . ASP A 1 86 ? 17.055 -9.105 -5.263 1.00 94.62 86 ASP A O 1
ATOM 701 N N . PHE A 1 87 ? 16.731 -6.909 -4.908 1.00 94.75 87 PHE A N 1
ATOM 702 C CA . PHE A 1 87 ? 15.368 -6.871 -5.452 1.00 94.75 87 PHE A CA 1
ATOM 703 C C . PHE A 1 87 ? 15.313 -6.382 -6.906 1.00 94.75 87 PHE A C 1
ATOM 705 O O . PHE A 1 87 ? 14.220 -6.269 -7.461 1.00 94.75 87 PHE A O 1
ATOM 712 N N . SER A 1 88 ? 16.453 -6.101 -7.545 1.00 94.44 88 SER A N 1
ATOM 713 C CA . SER A 1 88 ? 16.497 -5.564 -8.912 1.00 94.44 88 SER A CA 1
ATOM 714 C C . SER A 1 88 ? 15.782 -6.473 -9.913 1.00 94.44 88 SER A C 1
ATOM 716 O O . SER A 1 88 ? 14.962 -5.990 -10.688 1.00 94.44 88 SER A O 1
ATOM 718 N N . ALA A 1 89 ? 15.992 -7.791 -9.842 1.00 93.81 89 ALA A N 1
ATOM 719 C CA . ALA A 1 89 ? 15.314 -8.751 -10.715 1.00 93.81 89 ALA A CA 1
ATOM 720 C C . ALA A 1 89 ? 13.786 -8.749 -10.523 1.00 93.81 89 ALA A C 1
ATOM 722 O O . ALA A 1 89 ? 13.041 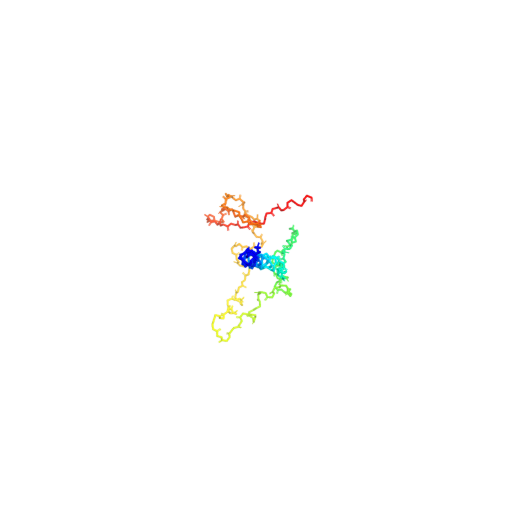-8.758 -11.502 1.00 93.81 89 ALA A O 1
ATOM 723 N N . VAL A 1 90 ? 13.320 -8.675 -9.271 1.00 93.38 90 VAL A N 1
ATOM 724 C CA . VAL A 1 90 ? 11.885 -8.621 -8.947 1.00 93.38 90 VAL A CA 1
ATOM 725 C C . VAL A 1 90 ? 11.268 -7.336 -9.491 1.00 93.38 90 VAL A C 1
ATOM 727 O O . VAL A 1 90 ? 10.230 -7.379 -10.143 1.00 93.38 90 VAL A O 1
ATOM 730 N N . VAL A 1 91 ? 11.925 -6.194 -9.279 1.00 92.38 91 VAL A N 1
ATOM 731 C CA . VAL A 1 91 ? 11.454 -4.895 -9.781 1.00 92.38 91 VAL A CA 1
ATOM 732 C C . VAL A 1 91 ? 11.471 -4.851 -11.310 1.00 92.38 91 VAL A C 1
ATOM 734 O O . VAL A 1 91 ? 10.537 -4.322 -11.903 1.00 92.38 91 VAL A O 1
ATOM 737 N N . ALA A 1 92 ? 12.472 -5.451 -11.963 1.00 90.75 92 ALA A N 1
ATOM 738 C CA . ALA A 1 92 ? 12.559 -5.508 -13.425 1.00 90.75 92 ALA A CA 1
ATOM 739 C C . ALA A 1 92 ? 11.386 -6.269 -14.060 1.00 90.75 92 ALA A C 1
ATOM 741 O O . ALA A 1 92 ? 10.954 -5.935 -15.162 1.00 90.75 92 ALA A O 1
ATOM 742 N N . GLN A 1 93 ? 10.873 -7.278 -13.358 1.00 90.94 93 GLN A N 1
ATOM 743 C CA . GLN A 1 93 ? 9.749 -8.099 -13.804 1.00 90.94 93 GLN A CA 1
ATOM 744 C C . GLN A 1 93 ? 8.394 -7.574 -13.320 1.00 90.94 93 GLN A C 1
ATOM 746 O O . GLN A 1 93 ? 7.357 -8.049 -13.780 1.00 90.94 93 GLN A O 1
ATOM 751 N N . PHE A 1 94 ? 8.377 -6.605 -12.404 1.00 90.12 94 PHE A N 1
ATOM 752 C CA . PHE A 1 94 ? 7.145 -6.081 -11.838 1.00 90.12 94 PHE A CA 1
ATOM 753 C C . PHE A 1 94 ? 6.381 -5.237 -12.864 1.00 90.12 94 PHE A C 1
ATOM 755 O O . PHE A 1 94 ? 6.887 -4.244 -13.390 1.00 90.12 94 PHE A O 1
ATOM 762 N N . LYS A 1 95 ? 5.132 -5.630 -13.120 1.00 86.44 95 LYS A N 1
ATOM 763 C CA . LYS A 1 95 ? 4.226 -4.979 -14.068 1.00 86.44 95 LYS A CA 1
ATOM 764 C C . LYS A 1 95 ? 2.938 -4.561 -13.350 1.00 86.44 95 LYS A C 1
ATOM 766 O O . LYS A 1 95 ? 2.054 -5.396 -13.159 1.00 86.44 95 LYS A O 1
ATOM 771 N N . PRO A 1 96 ? 2.831 -3.295 -12.907 1.00 83.19 96 PRO A N 1
ATOM 772 C CA . PRO A 1 96 ? 1.663 -2.790 -12.180 1.00 83.19 96 PRO A CA 1
ATOM 773 C C . PRO A 1 96 ? 0.325 -3.013 -12.900 1.00 83.19 96 PRO A C 1
ATOM 775 O O . PRO A 1 96 ? -0.697 -3.239 -12.259 1.00 83.19 96 PRO A O 1
ATOM 778 N N . GLU A 1 97 ? 0.339 -2.953 -14.228 1.00 81.81 97 GLU A N 1
ATOM 779 C CA . GLU A 1 97 ? -0.807 -3.164 -15.111 1.00 81.81 97 GLU A CA 1
ATOM 780 C C . GLU A 1 97 ? -1.363 -4.596 -15.068 1.00 81.81 97 GLU A C 1
ATOM 782 O O . GLU A 1 97 ? -2.562 -4.787 -15.251 1.00 81.81 97 GLU A O 1
ATOM 787 N N . GLU A 1 98 ? -0.524 -5.592 -14.774 1.00 88.06 98 GLU A N 1
ATOM 788 C CA . GLU A 1 98 ? -0.924 -7.005 -14.698 1.00 88.06 98 GLU A CA 1
ATOM 789 C C . GLU A 1 98 ? -1.440 -7.393 -13.299 1.00 88.06 98 GLU A C 1
ATOM 791 O O . GLU A 1 98 ? -1.868 -8.528 -13.080 1.00 88.06 98 GLU A O 1
ATOM 796 N N . LEU A 1 99 ? -1.426 -6.466 -12.333 1.00 88.50 99 LEU A N 1
ATOM 797 C CA . LEU A 1 99 ? -1.954 -6.722 -10.996 1.00 88.50 99 LEU A CA 1
ATOM 798 C C . LEU A 1 99 ? -3.472 -6.891 -11.027 1.00 88.50 99 LEU A C 1
ATOM 800 O O . LEU A 1 99 ? -4.194 -6.125 -11.663 1.00 88.50 99 LEU A O 1
ATOM 804 N N . GLU A 1 100 ? -3.957 -7.863 -10.250 1.00 90.06 100 GLU A N 1
ATOM 805 C CA . GLU A 1 100 ? -5.386 -8.160 -10.128 1.00 90.06 100 GLU A CA 1
ATOM 806 C C . GLU A 1 100 ? -6.200 -6.941 -9.672 1.00 90.06 100 GLU A C 1
ATOM 808 O O . GLU A 1 100 ? -7.320 -6.735 -10.141 1.00 90.06 100 GLU A O 1
ATOM 813 N N . LEU A 1 101 ? -5.618 -6.151 -8.770 1.00 87.50 101 LEU A N 1
ATOM 814 C CA . LEU A 1 101 ? -6.119 -4.863 -8.325 1.00 87.50 101 LEU A CA 1
ATOM 815 C C . LEU A 1 101 ? -5.064 -3.803 -8.654 1.00 87.50 101 LEU A C 1
ATOM 817 O O . LEU A 1 101 ? -3.915 -3.908 -8.219 1.00 87.50 101 LEU A O 1
ATOM 821 N N . ASN A 1 102 ? -5.449 -2.794 -9.420 1.00 86.81 102 ASN A N 1
ATOM 822 C CA . ASN A 1 102 ? -4.571 -1.750 -9.931 1.00 86.81 102 ASN A CA 1
ATOM 823 C C . ASN A 1 102 ? -5.315 -0.404 -9.975 1.00 86.81 102 ASN A C 1
ATOM 825 O O . ASN A 1 102 ? -6.484 -0.303 -9.609 1.00 86.81 102 ASN A O 1
ATOM 829 N N . CYS A 1 103 ? -4.645 0.659 -10.418 1.00 80.94 103 CYS A N 1
ATOM 830 C CA . CYS A 1 103 ? -5.233 2.003 -10.442 1.00 80.94 103 CYS A CA 1
ATOM 831 C C . CYS A 1 103 ? -6.471 2.140 -11.345 1.00 80.94 103 CYS A C 1
ATOM 833 O O . CYS A 1 103 ? -7.185 3.125 -11.210 1.00 80.94 103 CYS A O 1
ATOM 835 N N . VAL A 1 104 ? -6.710 1.183 -12.245 1.00 84.75 104 VAL A N 1
ATOM 836 C CA . VAL A 1 104 ? -7.815 1.198 -13.215 1.00 84.75 104 VAL A CA 1
ATOM 837 C C . VAL A 1 104 ? -9.102 0.638 -12.624 1.00 84.75 104 VAL A 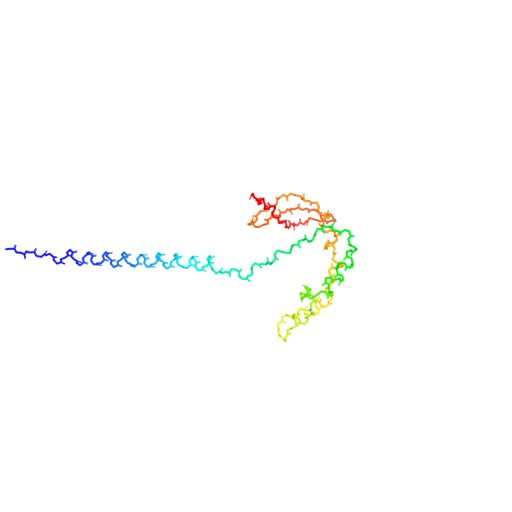C 1
ATOM 839 O O . VAL A 1 104 ? -10.180 1.002 -13.069 1.00 84.75 104 VAL A O 1
ATOM 842 N N . ASN A 1 105 ? -8.984 -0.296 -11.680 1.00 87.38 105 ASN A N 1
ATOM 843 C CA . ASN A 1 105 ? -10.124 -1.053 -11.167 1.00 87.38 105 ASN A CA 1
ATOM 844 C C . ASN A 1 105 ? -10.298 -0.954 -9.646 1.00 87.38 105 ASN A C 1
ATOM 846 O O . ASN A 1 105 ? -11.230 -1.535 -9.096 1.00 87.38 105 ASN A O 1
ATOM 850 N N . MET A 1 106 ? -9.414 -0.239 -8.945 1.00 86.25 106 MET A N 1
ATOM 851 C CA . MET A 1 106 ? -9.498 -0.079 -7.491 1.00 86.25 106 MET A CA 1
ATOM 852 C C . MET A 1 106 ? -10.730 0.723 -7.049 1.00 86.25 106 MET A C 1
ATOM 854 O O . MET A 1 106 ? -11.185 0.571 -5.919 1.00 86.25 106 MET A O 1
ATOM 858 N N . ASP A 1 107 ? -11.282 1.554 -7.925 1.00 85.31 107 ASP A N 1
ATOM 859 C CA . ASP A 1 107 ? -12.539 2.282 -7.737 1.00 85.31 107 ASP A CA 1
ATOM 860 C C . ASP A 1 107 ? -13.779 1.369 -7.741 1.00 85.31 107 ASP A C 1
ATOM 862 O O . ASP A 1 107 ? -14.793 1.720 -7.144 1.00 85.31 107 ASP A O 1
ATOM 866 N N . GLN A 1 108 ? -13.680 0.170 -8.325 1.00 87.31 108 GLN A N 1
ATOM 867 C CA . GLN A 1 108 ? -14.744 -0.844 -8.315 1.00 87.31 108 GLN A CA 1
ATOM 868 C C . GLN A 1 108 ? -14.896 -1.539 -6.953 1.00 87.31 108 GLN A C 1
ATOM 870 O O . GLN A 1 108 ? -15.845 -2.294 -6.743 1.00 87.31 108 GLN A O 1
ATOM 875 N N . LEU A 1 109 ? -13.959 -1.332 -6.019 1.00 88.88 109 LEU A N 1
ATOM 876 C CA . LEU A 1 109 ? -14.068 -1.872 -4.667 1.00 88.88 109 LEU A CA 1
ATOM 877 C C . LEU A 1 109 ? -15.153 -1.142 -3.882 1.00 88.88 109 LEU A C 1
ATOM 879 O O . LEU A 1 109 ? -14.975 -0.007 -3.432 1.00 88.88 109 LEU A O 1
ATOM 883 N N . GLU A 1 110 ? -16.239 -1.854 -3.610 1.00 87.75 110 GLU A N 1
ATOM 884 C CA . GLU A 1 110 ? -17.255 -1.388 -2.681 1.00 87.75 110 GLU A CA 1
ATOM 885 C C . GLU A 1 110 ? -16.685 -1.273 -1.264 1.00 87.75 110 GLU A C 1
ATOM 887 O O . GLU A 1 110 ? -15.947 -2.138 -0.772 1.00 87.75 110 GLU A O 1
ATOM 892 N N . LYS A 1 111 ? -17.051 -0.193 -0.576 1.00 89.75 111 LYS A N 1
ATOM 893 C CA . LYS A 1 111 ? -16.697 -0.006 0.827 1.00 89.75 111 LYS A CA 1
ATOM 894 C C . LYS A 1 111 ? -17.605 -0.881 1.688 1.00 89.75 111 LYS A C 1
ATOM 896 O O . LYS A 1 111 ? -18.802 -0.634 1.762 1.00 89.75 111 LYS A O 1
ATOM 901 N N . GLY A 1 112 ? -17.028 -1.883 2.344 1.00 93.00 112 GLY A N 1
ATOM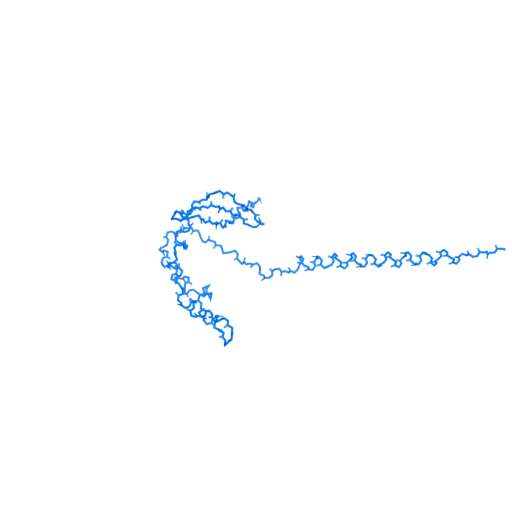 902 C CA . GLY A 1 112 ? -17.776 -2.782 3.222 1.00 93.00 112 GLY A CA 1
ATOM 903 C C . GLY A 1 112 ? -17.679 -2.421 4.707 1.00 93.00 112 GLY A C 1
ATOM 904 O O . GLY A 1 112 ? -17.596 -1.253 5.090 1.00 93.00 112 GLY A O 1
ATOM 905 N N . GLU A 1 113 ? -17.703 -3.451 5.552 1.00 96.31 113 GLU A N 1
ATOM 906 C CA . GLU A 1 113 ? -17.764 -3.347 7.011 1.00 96.31 113 GLU A CA 1
ATOM 907 C C . GLU A 1 113 ? -16.541 -2.627 7.591 1.00 96.31 113 GLU A C 1
ATOM 909 O O . GLU A 1 113 ? -15.399 -2.923 7.249 1.00 96.31 113 GLU A O 1
ATOM 914 N N . PHE A 1 114 ? -16.753 -1.684 8.504 1.00 95.94 114 PHE A N 1
ATOM 915 C CA . PHE A 1 114 ? -15.661 -1.008 9.196 1.00 95.94 114 PHE A CA 1
ATOM 916 C C . PHE A 1 114 ? -14.926 -1.964 10.148 1.00 95.94 114 PHE A C 1
ATOM 918 O O . PHE A 1 114 ? -15.533 -2.542 11.041 1.00 95.94 114 PHE A O 1
ATOM 925 N N . LEU A 1 115 ? -13.603 -2.070 10.000 1.00 97.19 115 LEU A N 1
ATOM 926 C CA . LEU A 1 115 ? -12.748 -2.897 10.860 1.00 97.19 115 LEU A CA 1
ATOM 927 C C . LEU A 1 115 ? -11.971 -2.085 11.896 1.00 97.19 115 LEU A C 1
ATOM 929 O O . LEU A 1 115 ? -11.613 -2.598 12.953 1.00 97.19 115 LEU A O 1
ATOM 933 N N . GLY A 1 116 ? -11.648 -0.829 11.594 1.00 94.75 116 GLY A N 1
ATOM 934 C CA . GLY A 1 116 ? -10.853 -0.013 12.503 1.00 94.75 116 GLY A CA 1
ATOM 935 C C . GLY A 1 116 ? -10.392 1.305 11.903 1.00 94.75 116 GLY A C 1
ATOM 936 O O . GLY A 1 116 ? -10.430 1.522 10.693 1.00 94.75 116 GLY A O 1
ATOM 937 N N . LYS A 1 117 ? -9.925 2.211 12.765 1.00 94.88 117 LYS A N 1
ATOM 938 C CA . LYS A 1 117 ? -9.413 3.526 12.365 1.00 94.88 117 LYS A CA 1
ATOM 939 C C . LYS A 1 117 ? -8.068 3.815 13.016 1.00 94.88 117 LYS A C 1
ATOM 941 O O . LYS A 1 117 ? -7.897 3.624 14.213 1.00 94.88 117 LYS A O 1
ATOM 946 N N . GLY A 1 118 ? -7.136 4.320 12.216 1.00 88.94 118 GLY A N 1
ATOM 947 C CA . GLY A 1 118 ? -5.930 4.990 12.693 1.00 88.94 118 GLY A CA 1
ATOM 948 C C . GLY A 1 118 ? -6.128 6.503 12.720 1.00 88.94 118 GLY A C 1
ATOM 949 O O . GLY A 1 118 ? -7.246 7.000 12.586 1.00 88.94 118 GLY A O 1
ATOM 950 N N . PHE A 1 119 ? -5.035 7.255 12.841 1.00 84.06 119 PHE A N 1
ATOM 951 C CA . PHE A 1 119 ? -5.078 8.719 12.817 1.00 84.06 119 PHE A CA 1
ATOM 952 C C . PHE A 1 119 ? -5.539 9.255 11.445 1.00 84.06 119 PHE A C 1
ATOM 954 O O . PHE A 1 119 ? -6.551 9.948 11.368 1.00 84.06 119 PHE A O 1
ATOM 961 N N . TRP A 1 120 ? -4.893 8.822 10.356 1.00 85.12 120 TRP A N 1
ATOM 962 C CA . TRP A 1 120 ? -5.132 9.325 8.989 1.00 85.12 120 TRP A CA 1
ATOM 963 C C . TRP A 1 120 ? -6.088 8.489 8.131 1.00 85.12 120 TRP A C 1
ATOM 965 O O . TRP A 1 120 ? -6.635 8.975 7.143 1.00 85.12 120 TRP A O 1
ATOM 975 N N . ARG A 1 121 ? -6.244 7.205 8.460 1.00 92.38 121 ARG A N 1
ATOM 976 C CA . ARG A 1 121 ? -6.930 6.228 7.609 1.00 92.38 121 ARG A CA 1
ATOM 977 C C . ARG A 1 121 ? -7.924 5.398 8.398 1.00 92.38 121 ARG A C 1
ATOM 979 O O . ARG A 1 121 ? -7.758 5.208 9.604 1.00 92.38 121 ARG A O 1
ATOM 986 N N . GLU A 1 122 ? -8.916 4.888 7.700 1.00 93.56 122 GLU A N 1
ATOM 987 C CA . GLU A 1 122 ? -9.831 3.861 8.185 1.00 93.56 122 GLU A CA 1
ATOM 988 C C . GLU A 1 122 ? -9.680 2.594 7.353 1.00 93.56 122 GLU A C 1
ATOM 990 O O . GLU A 1 122 ? -9.219 2.642 6.213 1.00 93.56 122 GLU A O 1
ATOM 995 N N . VAL A 1 123 ? -9.997 1.457 7.954 1.00 94.81 123 VAL A N 1
ATOM 996 C CA . VAL A 1 123 ? -9.887 0.141 7.338 1.00 94.81 123 VAL A CA 1
ATOM 997 C C . VAL A 1 123 ? -11.276 -0.457 7.265 1.00 94.81 123 VAL A C 1
ATOM 999 O O . VAL A 1 123 ? -11.961 -0.532 8.287 1.00 94.81 123 VAL A O 1
ATOM 1002 N N . CYS A 1 124 ? -11.668 -0.902 6.078 1.00 95.12 124 CYS A N 1
ATOM 1003 C CA . CYS A 1 124 ? -12.911 -1.629 5.870 1.00 95.12 124 CYS A CA 1
ATOM 1004 C C . CYS A 1 124 ? -12.619 -3.022 5.308 1.00 95.12 124 CYS A C 1
ATOM 1006 O O . CYS A 1 124 ? -11.712 -3.197 4.490 1.00 95.12 124 CYS A O 1
ATOM 1008 N N . LYS A 1 125 ? -13.396 -4.005 5.750 1.00 96.50 125 LYS A N 1
ATOM 1009 C CA . LYS A 1 125 ? -13.504 -5.331 5.157 1.00 96.50 125 LYS A CA 1
ATOM 1010 C C . LYS A 1 125 ? -14.363 -5.225 3.908 1.00 96.50 125 LYS A C 1
ATOM 1012 O O . LYS A 1 125 ? -15.432 -4.627 3.954 1.00 96.50 125 LYS A O 1
ATOM 1017 N N . THR A 1 126 ? -13.934 -5.821 2.809 1.00 94.38 126 THR A N 1
ATOM 1018 C CA . THR A 1 126 ? -14.755 -5.945 1.600 1.00 94.38 126 THR A CA 1
ATOM 1019 C C . THR A 1 126 ? -14.437 -7.247 0.871 1.00 94.38 126 THR A C 1
ATOM 1021 O O . THR A 1 126 ? -13.635 -8.052 1.354 1.00 94.38 126 THR A O 1
ATOM 1024 N N . LYS A 1 127 ? -15.095 -7.486 -0.263 1.00 93.88 127 LYS A N 1
ATOM 1025 C CA . LYS A 1 127 ? -14.841 -8.630 -1.132 1.00 93.88 127 LYS A CA 1
ATOM 1026 C C . LYS A 1 127 ? -14.273 -8.168 -2.469 1.00 93.88 127 LYS A C 1
ATOM 1028 O O . LYS A 1 127 ? -14.842 -7.306 -3.124 1.00 93.88 127 LYS A O 1
ATOM 1033 N N . TRP A 1 128 ? -13.191 -8.804 -2.902 1.00 92.88 128 TRP A N 1
ATOM 1034 C CA . TRP A 1 128 ? -12.642 -8.663 -4.247 1.00 92.88 128 TRP A CA 1
ATOM 1035 C C . TRP A 1 128 ? -12.660 -10.017 -4.945 1.00 92.88 128 TRP A C 1
ATOM 1037 O O . TRP A 1 128 ? -12.043 -10.968 -4.464 1.00 92.88 128 TRP A O 1
ATOM 1047 N N . LYS A 1 129 ? -13.416 -10.136 -6.045 1.00 91.06 129 LYS A N 1
ATOM 1048 C CA . LYS A 1 129 ? -13.619 -11.409 -6.767 1.00 91.06 129 LYS A CA 1
ATOM 1049 C C . LYS A 1 129 ? -13.949 -12.582 -5.825 1.00 91.06 129 LYS A C 1
ATOM 1051 O O . LYS A 1 129 ? -13.349 -13.651 -5.893 1.00 91.06 129 LYS A O 1
ATOM 1056 N N . GLY A 1 130 ? -14.862 -12.341 -4.881 1.00 91.31 130 GLY A N 1
ATOM 1057 C CA . GLY A 1 130 ? -15.308 -13.327 -3.888 1.00 91.31 130 GLY A CA 1
ATOM 1058 C C . GLY A 1 130 ? -14.376 -13.540 -2.687 1.00 91.31 130 GLY A C 1
ATOM 1059 O O . GLY A 1 130 ? -14.783 -14.201 -1.735 1.00 91.31 130 GLY A O 1
ATOM 1060 N N . ARG A 1 131 ? -13.170 -12.959 -2.680 1.00 94.00 131 ARG A N 1
ATOM 1061 C CA . ARG A 1 131 ? -12.198 -13.081 -1.582 1.00 94.00 131 ARG A CA 1
ATOM 1062 C C . ARG A 1 131 ? -12.312 -11.922 -0.605 1.00 94.00 131 ARG A C 1
ATOM 1064 O O . ARG A 1 131 ? -12.423 -10.775 -1.025 1.00 94.00 131 ARG A O 1
ATOM 1071 N N . GLU A 1 132 ? -12.259 -12.212 0.691 1.00 95.12 132 GLU A N 1
ATOM 1072 C CA . GLU A 1 132 ? -12.254 -11.172 1.721 1.00 95.12 132 GLU A CA 1
ATOM 1073 C C . GLU A 1 132 ? -10.920 -10.414 1.725 1.00 95.12 132 GLU A C 1
ATOM 1075 O O . GLU A 1 132 ? -9.848 -11.019 1.744 1.00 95.12 132 GLU A O 1
ATOM 1080 N N . VAL A 1 133 ? -10.988 -9.084 1.713 1.00 94.44 133 VAL A N 1
ATOM 1081 C CA . VAL A 1 133 ? -9.825 -8.187 1.705 1.00 94.44 133 VAL A CA 1
ATOM 1082 C C . VAL A 1 133 ? -10.028 -7.023 2.676 1.00 94.44 133 VAL A C 1
ATOM 1084 O O . VAL A 1 133 ? -11.157 -6.628 2.969 1.00 94.44 133 VAL A O 1
ATOM 1087 N N . ALA A 1 134 ? -8.926 -6.454 3.169 1.00 95.31 134 ALA A N 1
ATOM 1088 C CA . ALA A 1 134 ? -8.931 -5.259 4.010 1.00 95.31 134 ALA A CA 1
ATOM 1089 C C . ALA A 1 134 ? -8.407 -4.054 3.218 1.00 95.31 134 ALA A C 1
ATOM 1091 O O . ALA A 1 134 ? -7.262 -4.052 2.764 1.00 95.31 134 ALA A O 1
ATOM 1092 N N . VAL A 1 135 ? -9.228 -3.013 3.084 1.00 93.19 135 VAL A N 1
ATOM 1093 C CA . VAL A 1 135 ? -8.914 -1.822 2.285 1.00 93.19 135 VAL A CA 1
ATOM 1094 C C . VAL A 1 135 ? -8.756 -0.615 3.199 1.00 93.19 135 VAL A C 1
ATOM 1096 O O . VAL A 1 135 ? -9.595 -0.359 4.063 1.00 93.19 135 VAL A O 1
ATOM 1099 N N . LYS A 1 136 ? -7.656 0.125 3.021 1.00 93.25 136 LYS A N 1
ATOM 1100 C CA . LYS A 1 136 ? -7.350 1.342 3.782 1.00 93.25 136 LYS A CA 1
ATOM 1101 C C . LYS A 1 136 ? -7.792 2.576 3.001 1.00 93.25 136 LYS A C 1
ATOM 1103 O O . LYS A 1 136 ? -7.176 2.906 1.992 1.00 93.25 136 LYS A O 1
ATOM 1108 N N . TYR A 1 137 ? -8.772 3.301 3.520 1.00 87.88 137 TYR A N 1
ATOM 1109 C CA . TYR A 1 137 ? -9.254 4.557 2.953 1.00 87.88 137 TYR A CA 1
ATOM 1110 C C . TYR A 1 137 ? -8.638 5.750 3.682 1.00 87.88 137 TYR A C 1
ATOM 1112 O O . TYR A 1 137 ? -8.427 5.720 4.898 1.00 87.88 137 TYR A O 1
ATOM 1120 N N . VAL A 1 138 ? -8.339 6.816 2.941 1.00 86.94 138 VAL A N 1
ATOM 1121 C CA . VAL A 1 138 ? -7.990 8.113 3.535 1.00 86.94 138 VAL A CA 1
ATOM 1122 C C . VAL A 1 138 ? -9.265 8.722 4.106 1.00 86.94 138 VAL A C 1
ATOM 1124 O O . VAL A 1 138 ? -10.296 8.746 3.435 1.00 86.94 138 VAL A O 1
ATOM 1127 N N . LYS A 1 139 ? -9.213 9.195 5.353 1.00 81.75 139 LYS A N 1
ATOM 1128 C CA . LYS A 1 139 ? -10.362 9.880 5.950 1.00 81.75 139 LYS A CA 1
ATOM 1129 C C . LYS A 1 139 ? -10.667 11.143 5.151 1.00 81.75 139 LYS A C 1
ATOM 1131 O O . LYS A 1 139 ? -9.748 11.895 4.832 1.00 81.75 139 LYS A O 1
ATOM 1136 N N . LYS A 1 140 ? -11.948 11.423 4.903 1.00 74.19 140 LYS A N 1
ATOM 1137 C CA . LYS A 1 140 ? -12.359 12.769 4.489 1.00 74.19 140 LYS A CA 1
ATOM 1138 C C . LYS A 1 140 ? -12.059 13.719 5.643 1.00 74.19 140 LYS A C 1
ATOM 1140 O O . LYS A 1 140 ? -12.757 13.707 6.656 1.00 74.19 140 LYS A O 1
ATOM 1145 N N . ILE A 1 141 ? -10.994 14.498 5.509 1.00 64.94 141 ILE A N 1
ATOM 1146 C CA . ILE A 1 141 ? -10.735 15.617 6.406 1.00 64.94 141 ILE A CA 1
ATOM 1147 C C . ILE A 1 141 ? -11.725 16.697 5.974 1.00 64.94 141 ILE A C 1
ATOM 1149 O O . ILE A 1 141 ? -11.575 17.258 4.893 1.00 64.94 141 ILE A O 1
ATOM 1153 N N . HIS A 1 142 ? -12.771 16.939 6.766 1.00 50.38 142 HIS A N 1
ATOM 1154 C CA . HIS A 1 142 ? -13.537 18.173 6.610 1.00 50.38 142 HIS A CA 1
ATOM 1155 C C . HIS A 1 142 ? -12.601 19.302 7.035 1.00 50.38 142 HIS A C 1
ATOM 1157 O O . HIS A 1 142 ? -12.323 19.468 8.222 1.00 50.38 142 HIS A O 1
ATOM 1163 N N . MET A 1 143 ? -12.033 20.000 6.056 1.00 40.31 143 MET A N 1
ATOM 1164 C CA . MET A 1 143 ? -11.471 21.319 6.298 1.00 40.31 143 MET A CA 1
ATOM 1165 C C . MET A 1 143 ? -12.674 22.248 6.454 1.00 40.31 143 MET A C 1
ATOM 1167 O O . MET A 1 143 ? -13.357 22.528 5.472 1.00 40.31 143 MET A O 1
ATOM 1171 N N . ASN A 1 144 ? -12.993 22.580 7.706 1.00 35.66 144 ASN A N 1
ATOM 1172 C CA . ASN A 1 144 ? -13.913 23.668 8.034 1.00 35.66 144 ASN A CA 1
ATOM 1173 C C . ASN A 1 144 ? -13.288 25.013 7.672 1.00 35.66 144 ASN A C 1
ATOM 1175 O O . ASN A 1 144 ? -12.055 25.139 7.862 1.00 35.66 144 ASN A O 1
#

Mean predicted aligned error: 17.02 Å